Protein AF-A0A2S7A6R8-F1 (afdb_monomer_lite)

Foldseek 3Di:
DDDDDDDDDPPPPVPQDPVNVVVVVVVVVVVVVVVVVVPDPDPCSVPPDPPPCPVVVVVVVVVVVVVVVVVVCVVPVDPPPPPDDD

Organism: NCBI:txid487867

InterPro domains:
  IPR058099 XAC0095-like domain [NF047335] (14-75)
  IPR058099 XAC0095-like domain [PF26642] (12-78)

Structure (mmCIF, N/CA/C/O backbone):
data_AF-A0A2S7A6R8-F1
#
_entry.id   AF-A0A2S7A6R8-F1
#
loop_
_atom_site.group_PDB
_atom_site.id
_atom_site.type_symbol
_atom_site.label_atom_id
_atom_site.label_alt_id
_atom_site.label_comp_id
_atom_site.label_asym_id
_atom_site.label_entity_id
_atom_site.label_seq_id
_atom_site.pdbx_PDB_ins_code
_atom_site.Cartn_x
_atom_site.Cartn_y
_atom_site.Cartn_z
_atom_site.occupancy
_atom_site.B_iso_or_equiv
_atom_site.auth_seq_id
_atom_site.auth_comp_id
_atom_site.auth_asym_id
_atom_site.auth_atom_id
_atom_site.pdbx_PDB_model_num
ATOM 1 N N . MET A 1 1 ? 17.514 -42.764 -36.854 1.00 47.34 1 MET A N 1
ATOM 2 C CA . MET A 1 1 ? 16.254 -43.399 -36.405 1.00 47.34 1 MET A CA 1
ATOM 3 C C . MET A 1 1 ? 16.471 -44.054 -35.051 1.00 47.34 1 MET A C 1
ATOM 5 O O . MET A 1 1 ? 17.056 -45.124 -35.010 1.00 47.34 1 MET A O 1
ATOM 9 N N . LYS A 1 2 ? 16.017 -43.423 -33.965 1.00 37.62 2 LYS A N 1
ATOM 10 C CA . LYS A 1 2 ? 15.358 -44.117 -32.851 1.00 37.62 2 LYS A CA 1
ATOM 11 C C . LYS A 1 2 ? 14.617 -43.062 -32.035 1.00 37.62 2 LYS A C 1
ATOM 13 O O . LYS A 1 2 ? 15.225 -42.269 -31.328 1.00 37.62 2 LYS A O 1
ATOM 18 N N . GLN A 1 3 ? 13.320 -42.985 -32.299 1.00 46.91 3 GLN A N 1
ATOM 19 C CA . GLN A 1 3 ? 12.375 -42.252 -31.479 1.00 46.91 3 GLN A CA 1
ATOM 20 C C . GLN A 1 3 ? 12.076 -43.105 -30.247 1.00 46.91 3 GLN A C 1
ATOM 22 O O . GLN A 1 3 ? 11.840 -44.304 -30.393 1.00 46.91 3 GLN A O 1
ATOM 27 N N . SER A 1 4 ? 12.052 -42.464 -29.084 1.00 40.25 4 SER A N 1
ATOM 28 C CA . SER A 1 4 ? 11.266 -42.893 -27.930 1.00 40.25 4 SER A CA 1
ATOM 29 C C . SER A 1 4 ? 10.625 -41.625 -27.370 1.00 40.25 4 SER A C 1
ATOM 31 O O . SER A 1 4 ? 11.219 -40.929 -26.554 1.00 40.25 4 SER A O 1
ATOM 33 N N . PHE A 1 5 ? 9.472 -41.256 -27.924 1.00 50.88 5 PHE A N 1
ATOM 34 C CA . PHE A 1 5 ? 8.560 -40.294 -27.316 1.00 50.88 5 PHE A CA 1
ATOM 35 C C . PHE A 1 5 ? 7.482 -41.125 -26.627 1.00 50.88 5 PHE A C 1
ATOM 37 O O . PHE A 1 5 ? 6.544 -41.573 -27.282 1.00 50.88 5 PHE A O 1
ATOM 44 N N . ASP A 1 6 ? 7.665 -41.371 -25.333 1.00 45.12 6 ASP A N 1
ATOM 45 C CA . ASP A 1 6 ? 6.593 -41.861 -24.473 1.00 45.12 6 ASP A CA 1
ATOM 46 C C . ASP A 1 6 ? 5.817 -40.660 -23.921 1.00 45.12 6 ASP A C 1
ATOM 48 O O . ASP A 1 6 ? 6.378 -39.653 -23.486 1.00 45.12 6 ASP A O 1
ATOM 52 N N . VAL A 1 7 ? 4.503 -40.772 -24.055 1.00 56.38 7 VAL A N 1
ATOM 53 C CA . VAL A 1 7 ? 3.464 -39.785 -23.769 1.00 56.38 7 VAL A CA 1
ATOM 54 C C . VAL A 1 7 ? 3.313 -39.587 -22.261 1.00 56.38 7 VAL A C 1
ATOM 56 O O . VAL A 1 7 ? 3.128 -40.573 -21.559 1.00 56.38 7 VAL A O 1
ATOM 59 N N . ASP A 1 8 ? 3.243 -38.338 -21.780 1.00 43.50 8 ASP A N 1
ATOM 60 C CA . ASP A 1 8 ? 2.217 -38.015 -20.779 1.00 43.50 8 ASP A CA 1
ATOM 61 C C . ASP A 1 8 ? 1.789 -36.537 -20.805 1.00 43.50 8 ASP A C 1
ATOM 63 O O . ASP A 1 8 ? 2.589 -35.604 -20.692 1.00 43.50 8 ASP A O 1
ATOM 67 N N . GLY A 1 9 ? 0.492 -36.320 -20.999 1.00 54.44 9 GLY A N 1
ATOM 68 C CA . GLY A 1 9 ? -0.133 -35.021 -21.244 1.00 54.44 9 GLY A CA 1
ATOM 69 C C . GLY A 1 9 ? -0.376 -34.189 -19.985 1.00 54.44 9 GLY A C 1
ATOM 70 O O . GLY A 1 9 ? -1.506 -33.763 -19.768 1.00 54.44 9 GLY A O 1
ATOM 71 N N . SER A 1 10 ? 0.640 -33.931 -19.151 1.00 53.03 10 SER A N 1
ATOM 72 C CA . SER A 1 10 ? 0.438 -33.137 -17.921 1.00 53.03 10 SER A CA 1
ATOM 73 C C . SER A 1 10 ? 1.662 -32.358 -17.412 1.00 53.03 10 SER A C 1
ATOM 75 O O . SER A 1 10 ? 1.826 -32.176 -16.205 1.00 53.03 10 SER A O 1
ATOM 77 N N . VAL A 1 11 ? 2.519 -31.834 -18.291 1.00 53.84 11 VAL A N 1
ATOM 78 C CA . VAL A 1 11 ? 3.543 -30.860 -17.864 1.00 53.84 11 VAL A CA 1
ATOM 79 C C . VAL A 1 11 ? 3.519 -29.626 -18.761 1.00 53.84 11 VAL A C 1
ATOM 81 O O . VAL A 1 11 ? 4.504 -29.270 -19.399 1.00 53.84 11 VAL A O 1
ATOM 84 N N . LEU A 1 12 ? 2.398 -28.897 -18.757 1.00 55.03 12 LEU A N 1
ATOM 85 C CA . LEU A 1 12 ? 2.486 -27.439 -18.896 1.00 55.03 12 LEU A CA 1
ATOM 86 C C . LEU A 1 12 ? 3.073 -26.893 -17.586 1.00 55.03 12 LEU A C 1
ATOM 88 O O . LEU A 1 12 ? 2.390 -26.304 -16.751 1.00 55.03 12 LEU A O 1
ATOM 92 N N . GLY A 1 13 ? 4.359 -27.166 -17.374 1.00 55.22 13 GLY A N 1
ATOM 93 C CA . GLY A 1 13 ? 5.136 -26.502 -16.346 1.00 55.22 13 GLY A CA 1
ATOM 94 C C . GLY A 1 13 ? 5.216 -25.038 -16.739 1.00 55.22 13 GLY A C 1
ATOM 95 O O . GLY A 1 13 ? 5.869 -24.705 -17.727 1.00 55.22 13 GLY A O 1
ATOM 96 N N . TYR A 1 14 ? 4.518 -24.172 -16.006 1.00 63.31 14 TYR A N 1
ATOM 97 C CA . TYR A 1 14 ? 4.682 -22.729 -16.123 1.00 63.31 14 TYR A CA 1
ATOM 98 C C . TYR A 1 14 ? 6.131 -22.395 -15.768 1.00 63.31 14 TYR A C 1
ATOM 100 O O . TYR A 1 14 ? 6.477 -22.224 -14.599 1.00 63.31 14 TYR A O 1
ATOM 108 N N . TYR A 1 15 ? 6.998 -22.375 -16.781 1.00 64.50 15 TYR A N 1
ATOM 109 C CA . TYR A 1 15 ? 8.394 -22.019 -16.618 1.00 64.50 15 TYR A CA 1
ATOM 110 C C . TYR A 1 15 ? 8.450 -20.538 -16.259 1.00 64.50 15 TYR A C 1
ATOM 112 O O . TYR A 1 15 ? 8.265 -19.661 -17.102 1.00 64.50 15 TYR A O 1
ATOM 120 N N . LEU A 1 16 ? 8.625 -20.270 -14.970 1.00 66.88 16 LEU A N 1
ATOM 121 C CA . LEU A 1 16 ? 8.753 -18.930 -14.438 1.00 66.88 16 LEU A CA 1
ATOM 122 C C . LEU A 1 16 ? 10.178 -18.446 -14.743 1.00 66.88 16 LEU A C 1
ATOM 124 O O . LEU A 1 16 ? 11.125 -19.013 -14.186 1.00 66.88 16 LEU A O 1
ATOM 128 N N . PRO A 1 17 ? 10.359 -17.439 -15.616 1.00 74.12 17 PRO A N 1
ATOM 129 C CA . PRO A 1 17 ? 11.688 -16.970 -15.980 1.00 74.12 17 PRO A CA 1
ATOM 130 C C . PRO A 1 17 ? 12.419 -16.427 -14.745 1.00 74.12 17 PRO A C 1
ATOM 132 O O . PRO A 1 17 ? 11.796 -15.943 -13.801 1.00 74.12 17 PRO A O 1
ATOM 135 N N . GLU A 1 18 ? 13.746 -16.528 -14.736 1.00 70.75 18 GLU A N 1
ATOM 136 C CA . GLU A 1 18 ? 14.600 -16.222 -13.574 1.00 70.75 18 GLU A CA 1
ATOM 137 C C . GLU A 1 18 ? 14.344 -14.807 -13.015 1.00 70.75 18 GLU A C 1
ATOM 139 O O . GLU A 1 18 ? 14.189 -14.600 -11.812 1.00 70.75 18 GLU A O 1
ATOM 144 N N . ASN A 1 19 ? 14.129 -13.841 -13.911 1.00 70.31 19 ASN A N 1
ATOM 145 C CA . ASN A 1 19 ? 13.756 -12.470 -13.563 1.00 70.31 19 ASN A CA 1
ATOM 146 C C . ASN A 1 19 ? 12.400 -12.358 -12.830 1.00 70.31 19 ASN A C 1
ATOM 148 O O . ASN A 1 19 ? 12.210 -11.473 -11.992 1.00 70.31 19 ASN A O 1
ATOM 152 N N . ALA A 1 20 ? 11.448 -13.242 -13.127 1.00 72.94 20 ALA A N 1
ATOM 153 C CA . ALA A 1 20 ? 10.152 -13.298 -12.472 1.00 72.94 20 ALA A CA 1
ATOM 154 C C . ALA A 1 20 ? 10.241 -14.016 -11.119 1.00 72.94 20 ALA A C 1
ATOM 156 O O . ALA A 1 20 ? 9.523 -13.630 -10.196 1.00 72.94 20 ALA A O 1
ATOM 157 N N . GLN A 1 21 ? 11.160 -14.976 -10.961 1.00 77.69 21 GLN A N 1
ATOM 158 C CA . GLN A 1 21 ? 11.463 -15.598 -9.665 1.00 77.69 21 GLN A CA 1
ATOM 159 C C . GLN A 1 21 ? 12.030 -14.570 -8.682 1.00 77.69 21 GLN A C 1
ATOM 161 O O . GLN A 1 21 ? 11.543 -14.453 -7.555 1.00 77.69 21 GLN A O 1
ATOM 166 N N . ASP A 1 22 ? 12.983 -13.753 -9.131 1.00 80.56 22 ASP A N 1
ATOM 167 C CA . ASP A 1 22 ? 13.557 -12.675 -8.321 1.00 80.56 22 ASP A CA 1
ATOM 168 C C . ASP A 1 22 ? 12.523 -11.619 -7.946 1.00 80.56 22 ASP A C 1
ATOM 170 O O . ASP A 1 22 ? 12.440 -11.189 -6.790 1.00 80.56 22 ASP A O 1
ATOM 174 N N . ARG A 1 23 ? 11.681 -11.234 -8.907 1.00 80.62 23 ARG A N 1
ATOM 175 C CA . ARG A 1 23 ? 10.593 -10.284 -8.672 1.00 80.62 23 ARG A CA 1
ATOM 176 C C . ARG A 1 23 ? 9.576 -10.822 -7.669 1.00 80.62 23 ARG A C 1
ATOM 178 O O . ARG A 1 23 ? 9.156 -10.075 -6.787 1.00 80.62 23 ARG A O 1
ATOM 185 N N . LEU A 1 24 ? 9.201 -12.097 -7.768 1.00 84.81 24 LEU A N 1
ATOM 186 C CA . LEU A 1 24 ? 8.266 -12.738 -6.840 1.00 84.81 24 LEU A CA 1
ATOM 187 C C . LEU A 1 24 ? 8.863 -12.902 -5.446 1.00 84.81 24 LEU A C 1
ATOM 189 O O . LEU A 1 24 ? 8.180 -12.638 -4.457 1.00 84.81 24 LEU A O 1
ATOM 193 N N . ARG A 1 25 ? 10.146 -13.254 -5.350 1.00 85.69 25 ARG A N 1
ATOM 194 C CA . ARG A 1 25 ? 10.873 -13.290 -4.078 1.00 85.69 25 ARG A CA 1
ATOM 195 C C . ARG A 1 25 ? 10.873 -11.918 -3.411 1.00 85.69 25 ARG A C 1
ATOM 197 O O . ARG A 1 25 ? 10.457 -11.805 -2.258 1.00 85.69 25 ARG A O 1
ATOM 204 N N . LYS A 1 26 ? 11.239 -10.875 -4.160 1.00 86.44 26 LYS A N 1
ATOM 205 C CA . LYS A 1 26 ? 11.240 -9.490 -3.676 1.00 86.44 26 LYS A CA 1
ATOM 206 C C . LYS A 1 26 ? 9.843 -9.041 -3.245 1.00 86.44 26 LYS A C 1
ATOM 208 O O . LYS A 1 26 ? 9.700 -8.426 -2.191 1.00 86.44 26 LYS A O 1
ATOM 213 N N . LEU A 1 27 ? 8.811 -9.385 -4.015 1.00 89.25 27 LEU A N 1
ATOM 214 C CA . LEU A 1 27 ? 7.419 -9.095 -3.669 1.00 89.25 27 LEU A CA 1
ATOM 215 C C . LEU A 1 27 ? 7.002 -9.807 -2.374 1.00 89.25 27 LEU A C 1
ATOM 217 O O . LEU A 1 27 ? 6.421 -9.184 -1.489 1.00 89.25 27 LEU A O 1
ATOM 221 N N . GLY A 1 28 ? 7.349 -11.086 -2.225 1.00 86.94 28 GLY A N 1
ATOM 222 C CA . GLY A 1 28 ? 7.090 -11.853 -1.008 1.00 86.94 28 GLY A CA 1
ATOM 223 C C . GLY A 1 28 ? 7.801 -11.285 0.223 1.00 86.94 28 GLY A C 1
ATOM 224 O O . GLY A 1 28 ? 7.244 -11.306 1.319 1.00 86.94 28 GLY A O 1
ATOM 225 N N . GLU A 1 29 ? 9.011 -10.751 0.060 1.00 91.38 29 GLU A N 1
ATOM 226 C CA . GLU A 1 29 ? 9.736 -10.050 1.127 1.00 91.38 29 GLU A CA 1
ATOM 227 C C . GLU A 1 29 ? 9.067 -8.728 1.504 1.00 91.38 29 GLU A C 1
ATOM 229 O O . GLU A 1 29 ? 8.883 -8.461 2.691 1.00 91.38 29 GLU A O 1
ATOM 234 N N . HIS A 1 30 ? 8.630 -7.941 0.517 1.00 88.69 30 HIS A N 1
ATOM 235 C CA . HIS A 1 30 ? 7.898 -6.696 0.766 1.00 88.69 30 HIS A CA 1
ATOM 236 C C . HIS A 1 30 ? 6.573 -6.970 1.483 1.00 88.69 30 HIS A C 1
ATOM 238 O O . HIS A 1 30 ? 6.260 -6.299 2.463 1.00 88.69 30 HIS A O 1
ATOM 244 N N . MET A 1 31 ? 5.827 -7.997 1.068 1.00 83.44 31 MET A N 1
ATOM 245 C CA . MET A 1 31 ? 4.585 -8.388 1.741 1.00 83.44 31 MET A CA 1
ATOM 246 C C . MET A 1 31 ? 4.828 -8.841 3.182 1.00 83.44 31 MET A C 1
ATOM 248 O O . MET A 1 31 ? 4.096 -8.435 4.078 1.00 83.44 31 MET A O 1
ATOM 252 N N . ARG A 1 32 ? 5.882 -9.627 3.441 1.00 86.12 32 ARG A N 1
ATOM 253 C CA . ARG A 1 32 ? 6.255 -10.024 4.811 1.00 86.12 32 ARG A CA 1
ATOM 254 C C . ARG A 1 32 ? 6.667 -8.831 5.673 1.00 86.12 32 ARG A C 1
ATOM 256 O O . ARG A 1 32 ? 6.359 -8.804 6.862 1.00 86.12 32 ARG A O 1
ATOM 263 N N . PHE A 1 33 ? 7.346 -7.851 5.087 1.00 86.62 33 PHE A N 1
ATOM 264 C CA . PHE A 1 33 ? 7.712 -6.615 5.772 1.00 86.62 33 PHE A CA 1
ATOM 265 C C . PHE A 1 33 ? 6.481 -5.773 6.125 1.00 86.62 33 PHE A C 1
ATOM 267 O O . PHE A 1 33 ? 6.323 -5.385 7.281 1.00 86.62 33 PHE A O 1
ATOM 274 N N . LEU A 1 34 ? 5.570 -5.571 5.169 1.00 84.69 34 LEU A N 1
ATOM 275 C CA . LEU A 1 34 ? 4.301 -4.880 5.403 1.00 84.69 34 LEU A CA 1
ATOM 276 C C . LEU A 1 34 ? 3.456 -5.599 6.458 1.00 84.69 34 LEU A C 1
ATOM 278 O O . LEU A 1 34 ? 2.956 -4.954 7.373 1.00 84.69 34 LEU A O 1
ATOM 282 N N . ALA A 1 35 ? 3.371 -6.930 6.395 1.00 78.69 35 ALA A N 1
ATOM 283 C CA . ALA A 1 35 ? 2.673 -7.729 7.397 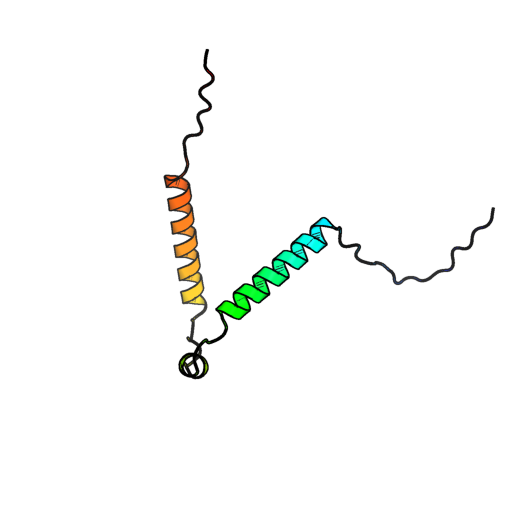1.00 78.69 35 ALA A CA 1
ATOM 284 C C . ALA A 1 35 ? 3.272 -7.538 8.797 1.00 78.69 35 ALA A C 1
ATOM 286 O O . ALA A 1 35 ? 2.532 -7.397 9.762 1.00 78.69 35 ALA A O 1
ATOM 287 N N . ARG A 1 36 ? 4.604 -7.470 8.918 1.00 82.19 36 ARG A N 1
ATOM 288 C CA . ARG A 1 36 ? 5.280 -7.195 10.196 1.00 82.19 36 ARG A CA 1
ATOM 289 C C . ARG A 1 36 ? 5.027 -5.774 10.701 1.00 82.19 36 ARG A C 1
ATOM 291 O O . ARG A 1 36 ? 4.959 -5.566 11.904 1.00 82.19 36 ARG A O 1
ATOM 298 N N . ILE A 1 37 ? 4.904 -4.791 9.811 1.00 78.38 37 ILE A N 1
ATOM 299 C CA . ILE A 1 37 ? 4.552 -3.416 10.199 1.00 78.38 37 ILE A CA 1
ATOM 300 C C . ILE A 1 37 ? 3.098 -3.327 10.659 1.00 78.38 37 ILE A C 1
ATOM 302 O O . ILE A 1 37 ? 2.814 -2.558 11.574 1.00 78.38 37 ILE A O 1
ATOM 306 N N . ALA A 1 38 ? 2.214 -4.096 10.026 1.00 74.94 38 ALA A N 1
ATOM 307 C CA . ALA A 1 38 ? 0.797 -4.173 10.351 1.00 74.94 38 ALA A CA 1
ATOM 308 C C . ALA A 1 38 ? 0.502 -5.053 11.580 1.00 74.94 38 ALA A C 1
ATOM 310 O O . ALA A 1 38 ? -0.637 -5.076 12.037 1.00 74.94 38 ALA A O 1
ATOM 311 N N . GLN A 1 39 ? 1.494 -5.782 12.111 1.00 71.31 39 GLN A N 1
ATOM 312 C CA . GLN A 1 39 ? 1.325 -6.517 13.360 1.00 71.31 39 GLN A CA 1
ATOM 313 C C . GLN A 1 39 ? 1.139 -5.531 14.519 1.00 71.31 39 GLN A C 1
ATOM 315 O O . GLN A 1 39 ? 1.940 -4.598 14.646 1.00 71.31 39 GLN A O 1
ATOM 320 N N . PRO A 1 40 ? 0.125 -5.746 15.372 1.00 68.00 40 PRO A N 1
ATOM 321 C CA . PRO A 1 40 ? -0.055 -4.942 16.568 1.00 68.00 40 PRO A CA 1
ATOM 322 C C . PRO A 1 40 ? 1.173 -5.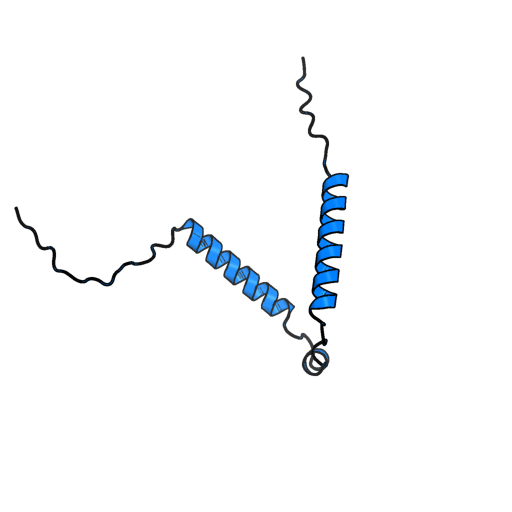118 17.468 1.00 68.00 40 PRO A C 1
ATOM 324 O O . PRO A 1 40 ? 1.611 -6.231 17.765 1.00 68.00 40 PRO A O 1
ATOM 327 N N . ARG A 1 41 ? 1.788 -4.001 17.848 1.00 70.56 41 ARG A N 1
ATOM 328 C CA . ARG A 1 41 ? 3.025 -3.945 18.638 1.00 70.56 41 ARG A CA 1
ATOM 329 C C . ARG A 1 41 ? 2.744 -3.981 20.137 1.00 70.56 41 ARG A C 1
ATOM 331 O O . ARG A 1 41 ? 3.676 -4.140 20.925 1.00 70.56 41 ARG A O 1
ATOM 338 N N . THR A 1 42 ? 1.480 -3.829 20.537 1.00 69.19 42 THR A N 1
ATOM 339 C CA . THR A 1 42 ? 1.041 -3.789 21.935 1.00 69.19 42 THR A CA 1
ATOM 340 C C . THR A 1 42 ? -0.265 -4.564 22.136 1.00 69.19 42 THR A C 1
ATOM 342 O O . THR A 1 42 ? -1.089 -4.684 21.231 1.00 69.19 42 THR A O 1
ATOM 345 N N . ARG A 1 43 ? -0.491 -5.061 23.362 1.00 62.97 43 ARG A N 1
ATOM 346 C CA . ARG A 1 43 ? -1.761 -5.712 23.746 1.00 62.97 43 ARG A CA 1
ATOM 347 C C . ARG A 1 43 ? -2.973 -4.781 23.636 1.00 62.97 43 ARG A C 1
ATOM 349 O O . ARG A 1 43 ? -4.092 -5.267 23.511 1.00 62.97 43 ARG A O 1
ATOM 356 N N . GLU A 1 44 ? -2.753 -3.471 23.716 1.00 65.00 44 GLU A N 1
ATOM 357 C CA . GLU A 1 44 ? -3.786 -2.452 23.517 1.00 65.00 44 GLU A CA 1
ATOM 358 C C . GLU A 1 44 ? -4.167 -2.327 22.037 1.00 65.00 44 GLU A C 1
ATOM 360 O O . GLU A 1 44 ? -5.348 -2.210 21.743 1.00 65.00 44 GLU A O 1
ATOM 365 N N . GLU A 1 45 ? -3.214 -2.437 21.104 1.00 62.00 45 GLU A N 1
ATOM 366 C CA . GLU A 1 45 ? -3.489 -2.478 19.658 1.00 62.00 45 GLU A CA 1
ATOM 367 C C . GLU A 1 45 ? -4.180 -3.784 19.221 1.00 62.00 45 GLU A C 1
ATOM 369 O O . GLU A 1 45 ? -4.993 -3.762 18.304 1.00 62.00 45 GLU A O 1
ATOM 374 N N . GLU A 1 46 ? -3.904 -4.917 19.882 1.00 64.19 46 GLU A N 1
ATOM 375 C CA . GLU A 1 46 ? -4.600 -6.198 19.635 1.00 64.19 46 GLU A CA 1
ATOM 376 C C . GLU A 1 46 ? -6.066 -6.183 20.093 1.00 64.19 46 GLU A C 1
ATOM 378 O O . GLU A 1 46 ? -6.921 -6.818 19.476 1.00 64.19 46 GLU A O 1
ATOM 383 N N . GLN A 1 47 ? -6.342 -5.494 21.203 1.00 63.97 47 GLN A N 1
ATOM 384 C CA . GLN A 1 47 ? -7.682 -5.366 21.786 1.00 63.97 47 GLN A CA 1
ATOM 385 C C . GLN A 1 47 ? -8.427 -4.133 21.282 1.00 63.97 47 GLN A C 1
ATOM 387 O O . GLN A 1 47 ? -9.633 -4.013 21.517 1.00 63.97 47 GLN A O 1
ATOM 392 N N . ALA A 1 48 ? -7.727 -3.221 20.602 1.00 63.44 48 ALA A N 1
ATOM 393 C CA . ALA A 1 48 ? -8.353 -2.109 19.923 1.00 63.44 48 ALA A CA 1
ATOM 394 C C . ALA A 1 48 ? -9.397 -2.690 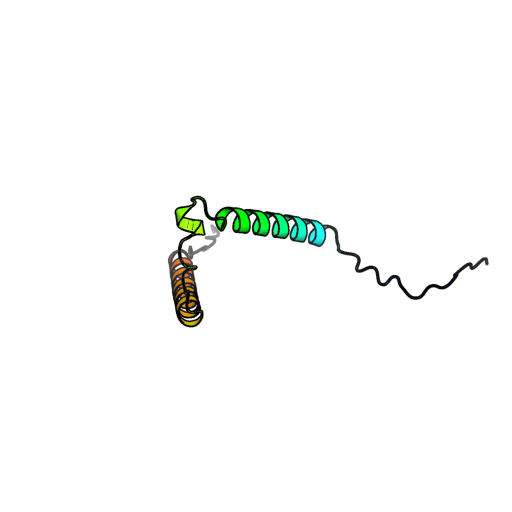18.963 1.00 63.44 48 ALA A C 1
ATOM 396 O O . ALA A 1 48 ? -9.082 -3.607 18.194 1.00 63.44 48 ALA A O 1
ATOM 397 N N . PRO A 1 49 ? -10.644 -2.188 18.993 1.00 60.25 49 PRO A N 1
ATOM 398 C CA . PRO A 1 49 ? -11.589 -2.480 17.933 1.00 60.25 49 PRO A CA 1
ATOM 399 C C . PRO A 1 49 ? -10.858 -2.234 16.620 1.00 60.25 49 PRO A C 1
ATOM 401 O O . PRO A 1 49 ? -10.290 -1.149 16.455 1.00 60.25 49 PRO A O 1
ATOM 404 N N . GLN A 1 50 ? -10.818 -3.239 15.730 1.00 59.22 50 GLN A N 1
ATOM 405 C CA . GLN A 1 50 ? -10.295 -3.019 14.385 1.00 59.22 50 GLN A CA 1
ATOM 406 C C . GLN A 1 50 ? -10.928 -1.720 13.909 1.00 59.22 50 GLN A C 1
ATOM 408 O O . GLN A 1 50 ? -12.160 -1.610 14.010 1.00 59.22 50 GLN A O 1
ATOM 413 N N . PRO A 1 51 ? -10.126 -0.713 13.513 1.00 60.84 51 PRO A N 1
ATOM 414 C CA . PRO A 1 51 ? -10.698 0.543 13.093 1.00 60.84 51 PRO A CA 1
ATOM 415 C C . PRO A 1 51 ? -11.708 0.164 12.023 1.00 60.84 51 PRO A C 1
ATOM 417 O O . PRO A 1 51 ? -11.374 -0.566 11.086 1.00 60.84 51 PRO A O 1
ATOM 420 N N . ALA A 1 52 ? -12.967 0.544 12.234 1.00 62.38 52 ALA A N 1
ATOM 421 C CA . ALA A 1 52 ? -14.015 0.355 11.252 1.00 62.38 52 ALA A CA 1
ATOM 422 C C . ALA A 1 52 ? -13.697 1.329 10.119 1.00 62.38 52 ALA A C 1
ATOM 424 O O . ALA A 1 52 ? -14.326 2.373 9.980 1.00 62.38 52 ALA A O 1
ATOM 425 N N . ILE A 1 53 ? -12.620 1.036 9.387 1.00 65.62 53 ILE A N 1
ATOM 426 C CA . ILE A 1 53 ? -12.170 1.795 8.244 1.00 65.62 53 ILE A CA 1
ATOM 427 C C . ILE A 1 53 ? -13.246 1.527 7.226 1.00 65.62 53 ILE A C 1
ATOM 429 O O . ILE A 1 53 ? -13.322 0.453 6.621 1.00 65.62 53 ILE A O 1
ATOM 433 N N . ARG A 1 54 ? -14.148 2.489 7.112 1.00 74.44 54 ARG A N 1
ATOM 434 C CA . ARG A 1 54 ? -15.160 2.414 6.095 1.00 74.44 54 ARG A CA 1
ATOM 435 C C . ARG A 1 54 ? -14.430 2.520 4.760 1.00 74.44 54 ARG A C 1
ATOM 437 O O . ARG A 1 54 ? -13.615 3.416 4.540 1.00 74.44 54 ARG A O 1
ATOM 444 N N . MET A 1 55 ? -14.628 1.513 3.917 1.00 75.38 55 MET A N 1
ATOM 445 C CA . MET A 1 55 ? -13.853 1.351 2.684 1.00 75.38 55 MET A CA 1
ATOM 446 C C . MET A 1 55 ? -14.049 2.524 1.712 1.00 75.38 55 MET A C 1
ATOM 448 O O . MET A 1 55 ? -13.163 2.805 0.913 1.00 75.38 55 MET A O 1
ATOM 452 N N . ASP A 1 56 ? -15.179 3.225 1.811 1.00 75.25 56 ASP A N 1
ATOM 453 C CA . ASP A 1 56 ? -15.481 4.482 1.122 1.00 75.25 56 ASP A CA 1
ATOM 454 C C . ASP A 1 56 ? -14.605 5.648 1.604 1.00 75.25 56 ASP A C 1
ATOM 456 O O . ASP A 1 56 ? -14.045 6.373 0.785 1.00 75.25 56 ASP A O 1
ATOM 460 N N . GLU A 1 57 ? -14.422 5.800 2.916 1.00 81.19 57 GLU A N 1
ATOM 461 C CA . GLU A 1 57 ? -13.535 6.824 3.488 1.00 81.19 57 GLU A CA 1
ATOM 462 C C . GLU A 1 57 ? -12.066 6.544 3.141 1.00 81.19 57 GLU A C 1
ATOM 464 O O . GLU A 1 57 ? -11.320 7.457 2.789 1.00 81.19 57 GLU A O 1
ATOM 469 N N . LEU A 1 58 ? -11.657 5.270 3.144 1.00 85.88 58 LEU A N 1
ATOM 470 C CA . LEU A 1 58 ? -10.317 4.875 2.707 1.00 85.88 58 LEU A CA 1
ATOM 471 C C . LEU A 1 58 ? -10.089 5.141 1.216 1.00 85.88 58 LEU A C 1
ATOM 473 O O . LEU A 1 58 ? -9.018 5.625 0.849 1.00 85.88 58 LEU A O 1
ATOM 477 N N . ALA A 1 59 ? -11.070 4.834 0.363 1.00 85.19 59 ALA A N 1
ATOM 478 C CA . ALA A 1 59 ? -10.989 5.108 -1.070 1.00 85.19 59 ALA A CA 1
ATOM 479 C C . ALA A 1 59 ? -10.809 6.609 -1.327 1.00 85.19 59 ALA A C 1
ATOM 481 O O . ALA A 1 59 ? -9.883 6.996 -2.038 1.00 85.19 59 ALA A O 1
ATOM 482 N N . LEU A 1 60 ? -11.600 7.446 -0.649 1.00 85.81 60 LEU A N 1
ATOM 483 C CA . LEU A 1 60 ? -11.469 8.899 -0.716 1.00 85.81 60 LEU A CA 1
ATOM 484 C C . LEU A 1 60 ? -10.081 9.370 -0.255 1.00 85.81 60 LEU A C 1
ATOM 486 O O . LEU A 1 60 ? -9.443 10.180 -0.925 1.00 85.81 60 LEU A O 1
ATOM 490 N N . CYS A 1 61 ? -9.573 8.849 0.865 1.00 88.94 61 CYS A N 1
ATOM 491 C CA . CYS A 1 61 ? -8.228 9.182 1.338 1.00 88.94 61 CYS A CA 1
ATOM 492 C C . CYS A 1 61 ? -7.140 8.792 0.327 1.00 88.94 61 CYS A C 1
ATOM 494 O O . CYS A 1 61 ? -6.181 9.542 0.143 1.00 88.94 61 CYS A O 1
ATOM 496 N N . MET A 1 62 ? -7.281 7.643 -0.337 1.00 93.06 62 MET A N 1
ATOM 497 C CA . MET A 1 62 ? -6.329 7.186 -1.352 1.00 93.06 62 MET A CA 1
ATOM 498 C C . MET A 1 62 ? -6.393 8.030 -2.629 1.00 93.06 62 MET A C 1
ATOM 500 O O . MET A 1 62 ? -5.346 8.331 -3.202 1.00 93.06 62 MET A O 1
ATOM 504 N N . GLU A 1 63 ? -7.581 8.473 -3.042 1.00 94.31 63 GLU A N 1
ATOM 505 C CA . GLU A 1 63 ? -7.753 9.419 -4.153 1.00 94.31 63 GLU A CA 1
ATOM 506 C C . GLU A 1 63 ? -7.086 10.768 -3.851 1.00 94.31 63 GLU A C 1
ATOM 508 O O . GL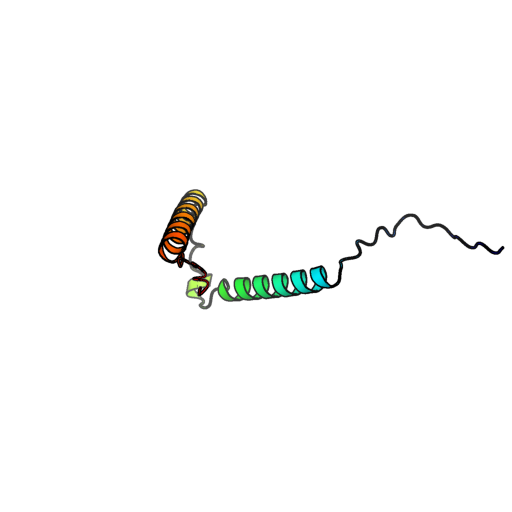U A 1 63 ? -6.299 11.271 -4.655 1.00 94.31 63 GLU A O 1
ATOM 513 N N . LEU A 1 64 ? -7.321 11.317 -2.655 1.00 95.31 64 LEU A N 1
ATOM 514 C CA . LEU A 1 64 ? -6.699 12.568 -2.207 1.00 95.31 64 LEU A CA 1
ATOM 515 C C . LEU A 1 64 ? -5.174 12.458 -2.096 1.00 95.31 64 LEU A C 1
ATOM 517 O O . LEU A 1 64 ? -4.456 13.423 -2.370 1.00 95.31 64 LEU A O 1
ATOM 521 N N . LEU A 1 65 ? -4.665 11.297 -1.679 1.00 93.94 65 LEU A N 1
ATOM 522 C CA . LEU A 1 65 ? -3.230 11.038 -1.613 1.00 93.94 65 LEU A CA 1
ATOM 523 C C . LEU A 1 65 ? -2.614 10.969 -3.016 1.00 93.94 65 LEU A C 1
ATOM 525 O O . LEU A 1 65 ? -1.563 11.565 -3.248 1.00 93.94 65 LEU A O 1
ATOM 529 N N . ALA A 1 66 ? -3.263 10.272 -3.951 1.00 94.06 66 ALA A N 1
ATOM 530 C CA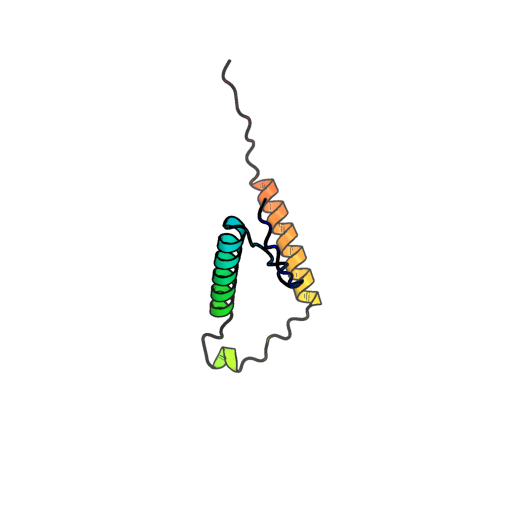 . ALA A 1 66 ? -2.796 10.163 -5.330 1.00 94.06 66 ALA A CA 1
ATOM 531 C C . ALA A 1 66 ? -2.718 11.536 -6.012 1.00 94.06 66 ALA A C 1
ATOM 533 O O . ALA A 1 66 ? -1.724 11.838 -6.675 1.00 94.06 66 ALA A O 1
ATOM 534 N N . GLU A 1 67 ? -3.721 12.386 -5.791 1.00 93.81 67 GLU A N 1
ATOM 535 C CA . GLU A 1 67 ? -3.736 13.741 -6.338 1.00 93.81 67 GLU A CA 1
ATOM 536 C C . GLU A 1 67 ? -2.608 14.604 -5.757 1.00 93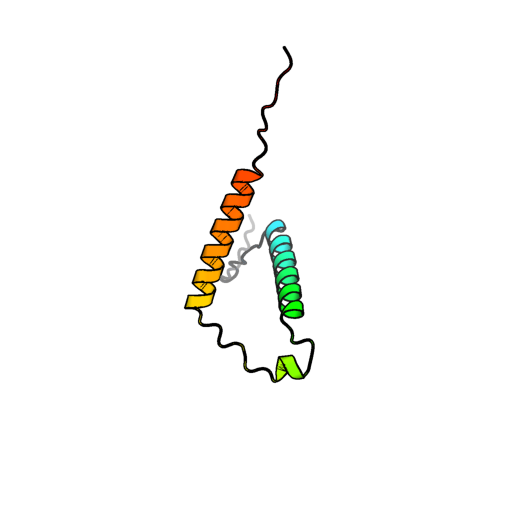.81 67 GLU A C 1
ATOM 538 O O . GLU A 1 67 ? -1.884 15.261 -6.502 1.00 93.81 67 GLU A O 1
ATOM 543 N N . GLN A 1 68 ? -2.372 14.539 -4.444 1.00 93.31 68 GLN A N 1
ATOM 544 C CA . GLN A 1 68 ? -1.255 15.258 -3.823 1.00 93.31 68 GLN A CA 1
ATOM 545 C C . GLN A 1 68 ? 0.106 14.788 -4.343 1.00 93.31 68 GLN A C 1
ATOM 547 O O . GLN A 1 68 ? 0.970 15.610 -4.641 1.00 93.31 68 GLN A O 1
ATOM 552 N N . VAL A 1 69 ? 0.300 13.477 -4.501 1.00 91.25 69 VAL A N 1
ATOM 553 C CA . VAL A 1 69 ? 1.538 12.928 -5.070 1.00 91.25 69 VAL A CA 1
ATOM 554 C C . VAL A 1 69 ? 1.731 13.400 -6.511 1.00 91.25 69 VAL A C 1
ATOM 556 O O . VAL A 1 69 ? 2.846 13.768 -6.878 1.00 91.25 69 VAL A O 1
ATOM 559 N N . ARG A 1 70 ? 0.665 13.448 -7.320 1.00 91.12 70 ARG A N 1
ATOM 560 C CA . ARG A 1 70 ? 0.713 13.979 -8.691 1.00 91.12 70 ARG A CA 1
ATOM 561 C C . ARG A 1 70 ? 1.157 15.441 -8.706 1.00 91.12 70 ARG A C 1
ATOM 563 O O . ARG A 1 70 ? 2.082 15.775 -9.441 1.00 91.12 70 ARG A O 1
ATOM 570 N N . LEU A 1 71 ? 0.551 16.283 -7.868 1.00 89.12 71 LEU A N 1
ATOM 571 C CA . LEU A 1 71 ? 0.896 17.704 -7.763 1.00 89.12 71 LEU A CA 1
ATOM 572 C C . LEU A 1 71 ? 2.358 17.909 -7.349 1.00 89.12 71 LEU A C 1
ATOM 574 O O . LEU A 1 71 ? 3.074 18.679 -7.984 1.00 89.12 71 LEU A O 1
ATOM 578 N N . ILE A 1 72 ? 2.831 17.156 -6.352 1.00 89.38 72 ILE A N 1
ATOM 579 C CA . ILE A 1 72 ? 4.232 17.207 -5.912 1.00 89.38 72 ILE A CA 1
ATOM 580 C C . ILE A 1 72 ? 5.169 16.773 -7.041 1.00 89.38 72 ILE A C 1
ATOM 582 O O . ILE A 1 72 ? 6.205 17.396 -7.255 1.00 89.38 72 ILE A O 1
ATOM 586 N N . LEU A 1 73 ? 4.835 15.717 -7.786 1.00 86.62 73 LEU A N 1
ATOM 587 C CA . LEU A 1 73 ? 5.650 15.255 -8.914 1.00 86.62 73 LEU A CA 1
ATOM 588 C C . LEU A 1 73 ? 5.689 16.265 -10.066 1.00 86.62 73 LEU A C 1
ATOM 590 O O . LEU A 1 73 ? 6.704 16.360 -10.752 1.00 86.62 73 LEU A O 1
ATOM 594 N N . GLU A 1 74 ? 4.614 17.021 -10.279 1.00 85.25 74 GLU A N 1
ATOM 595 C CA . GLU A 1 74 ? 4.560 18.102 -11.267 1.00 85.25 74 GLU A CA 1
ATOM 596 C C . GLU A 1 74 ? 5.378 19.321 -10.829 1.00 85.25 74 GLU A C 1
ATOM 598 O O . GLU A 1 74 ? 6.115 19.881 -11.640 1.00 85.25 74 GLU A O 1
ATOM 603 N N . GLU A 1 75 ? 5.309 19.689 -9.550 1.00 80.56 75 GLU A N 1
ATOM 604 C CA . GLU A 1 75 ? 6.054 20.811 -8.969 1.00 80.56 75 GLU A CA 1
ATOM 605 C C . GLU A 1 75 ? 7.557 20.513 -8.852 1.00 80.56 75 GLU A C 1
ATOM 607 O O . GLU A 1 75 ? 8.402 21.364 -9.126 1.00 80.56 75 GLU A O 1
ATOM 612 N N . THR A 1 76 ? 7.906 19.270 -8.520 1.00 78.94 76 THR A N 1
ATOM 613 C CA . THR A 1 76 ? 9.296 18.790 -8.459 1.00 78.94 76 THR A CA 1
ATOM 614 C C . THR A 1 76 ? 9.840 18.353 -9.818 1.00 78.94 76 THR A C 1
ATOM 616 O O . THR A 1 76 ? 10.995 17.918 -9.909 1.00 78.94 76 THR A O 1
ATOM 619 N N . ARG A 1 77 ? 9.051 18.483 -10.896 1.00 73.44 77 ARG A N 1
ATOM 620 C CA . ARG A 1 77 ? 9.491 18.159 -12.253 1.00 73.44 77 ARG A CA 1
ATOM 621 C C . ARG A 1 77 ? 10.580 19.138 -12.690 1.00 73.44 77 ARG A C 1
ATOM 623 O O . ARG A 1 77 ? 10.308 20.217 -13.209 1.00 73.44 77 ARG A O 1
ATOM 630 N N . TRP A 1 78 ? 11.831 18.727 -12.506 1.00 59.31 78 TRP A N 1
ATOM 631 C CA . TRP A 1 78 ? 13.011 19.452 -12.968 1.00 59.31 78 TRP A CA 1
ATOM 632 C C . TRP A 1 78 ? 12.925 19.747 -14.479 1.00 59.31 78 TRP A C 1
ATOM 634 O O . TRP A 1 78 ? 12.625 18.829 -15.253 1.00 59.31 78 TRP A O 1
ATOM 644 N N . PRO A 1 79 ? 13.231 20.972 -14.953 1.00 61.91 79 PRO A N 1
ATOM 645 C CA . PRO A 1 79 ? 13.425 21.211 -16.373 1.00 61.91 79 PRO A CA 1
ATOM 646 C C . PRO A 1 79 ? 14.775 20.602 -16.761 1.00 61.91 79 PRO A C 1
ATOM 648 O O . PRO A 1 79 ? 15.827 21.222 -16.633 1.00 61.91 79 PRO A O 1
ATOM 651 N N . ALA A 1 80 ? 14.772 19.350 -17.214 1.00 59.69 80 ALA A N 1
ATOM 652 C CA . ALA A 1 80 ? 15.937 18.749 -17.851 1.00 59.69 80 ALA A CA 1
ATOM 653 C C . ALA A 1 80 ? 16.084 19.302 -19.280 1.00 59.69 80 ALA A C 1
ATOM 655 O O . ALA A 1 80 ? 15.945 18.577 -20.263 1.00 59.69 80 ALA A O 1
ATOM 656 N N . THR A 1 81 ? 16.343 20.604 -19.418 1.00 58.28 81 THR A N 1
ATOM 657 C CA . THR A 1 81 ? 16.920 21.139 -20.651 1.00 58.28 81 THR A CA 1
ATOM 658 C C . THR A 1 81 ? 18.386 20.736 -20.661 1.00 58.28 81 THR A C 1
ATOM 660 O O . THR A 1 81 ? 19.218 21.306 -19.957 1.00 58.28 81 THR A O 1
ATOM 663 N N . LEU A 1 82 ? 18.698 19.714 -21.458 1.00 54.72 82 LEU A N 1
ATOM 664 C CA . LEU A 1 82 ? 20.061 19.391 -21.858 1.00 54.72 82 LEU A CA 1
ATOM 665 C C . LEU A 1 82 ? 20.550 20.574 -22.701 1.00 54.72 82 LEU A C 1
ATOM 667 O O . LEU A 1 82 ? 20.328 20.631 -23.909 1.00 54.72 82 LEU A O 1
ATOM 671 N N . HIS A 1 83 ? 21.114 21.585 -22.042 1.00 51.41 83 HIS A N 1
ATOM 672 C CA . HIS A 1 83 ? 21.736 22.712 -22.717 1.00 51.41 83 HIS A CA 1
ATOM 673 C C . HIS A 1 83 ? 22.989 22.159 -23.398 1.00 51.41 83 HIS A C 1
ATOM 675 O O . HIS A 1 83 ? 24.040 22.025 -22.776 1.00 51.41 83 HIS A O 1
ATOM 681 N N . ALA A 1 84 ? 22.850 21.736 -24.654 1.00 47.88 84 ALA A N 1
ATOM 682 C CA . ALA A 1 84 ? 23.990 21.420 -25.494 1.00 47.88 84 ALA A CA 1
ATOM 683 C C . ALA A 1 84 ? 24.806 22.716 -25.653 1.00 47.88 84 ALA A C 1
ATOM 685 O O . ALA A 1 84 ? 24.244 23.718 -26.107 1.00 47.88 84 ALA A O 1
ATOM 686 N N . PRO A 1 85 ? 26.081 22.756 -25.233 1.00 51.94 85 PRO A N 1
ATOM 687 C CA . PRO A 1 85 ? 26.937 23.885 -25.554 1.00 51.94 85 PRO A CA 1
ATOM 688 C C . PRO A 1 85 ? 27.236 23.849 -27.060 1.00 51.94 85 PRO A C 1
ATOM 690 O O . PRO A 1 85 ? 27.703 22.830 -27.573 1.00 51.94 85 PRO A O 1
ATOM 693 N N . VAL A 1 86 ? 26.906 24.945 -27.749 1.00 55.75 86 VAL A N 1
ATOM 694 C CA . VAL A 1 86 ? 27.421 25.299 -29.084 1.00 55.75 86 VAL A CA 1
ATOM 695 C C . VAL A 1 86 ? 28.738 26.036 -28.906 1.00 55.75 86 VAL A C 1
ATOM 697 O O . VAL A 1 86 ? 28.795 26.883 -27.985 1.00 55.75 86 VAL A O 1
#

pLDDT: mean 71.8, std 15.24, range [37.62, 95.31]

Secondary structure (DSSP, 8-state):
-----------------HHHHHHHHHHHHHHHHHHHHHS-SSHHHHHS------HHHHHHHHHHHHHHHHHHHHHT----------

Radius of gyration: 25.6 Å; chains: 1; bounding box: 43×69×60 Å

Sequence (86 aa):
MKQSFDVDGSVLGYYLPENAQDRLRKLGEHMRFLARIAQPRTREEEQAPQPAIRMDELALCMELLAEQVRLILEETRWPATLHAPV